Protein AF-A0AAJ1HS98-F1 (afdb_monomer_lite)

Radius of gyration: 13.81 Å; chains: 1; bounding box: 34×24×42 Å

Secondary structure (DSSP, 8-state):
--PPPPPPHHHHHHHHHHHHHHHHHHTT--HHHHHHHHHHTHHHHHHHH-SSSS-SS-HHHHHHHHHHHH-SS---S--

Sequence (79 aa):
MNTPAKRSQKQRLIEYEHDMKLIMLALGLDRTTAKAIIKNYEKYIVNWLGTREIPIITAAMAARLLIRAVYPNDDIDGL

Foldseek 3Di:
DDDPPDDDLVVLLVVLLVLLQVLLVVVPDDNVVSVVLCVVCVVVSSVQCPPDPRGVAHSNRVSVVSCCVVCVPPPVPDD

Structure (mmCIF, N/CA/C/O backbone):
data_AF-A0AAJ1HS98-F1
#
_entry.id   AF-A0AAJ1HS98-F1
#
loop_
_atom_site.group_PDB
_atom_site.id
_atom_site.type_symbol
_atom_site.label_atom_id
_atom_site.label_alt_id
_atom_site.label_comp_id
_atom_site.label_asym_id
_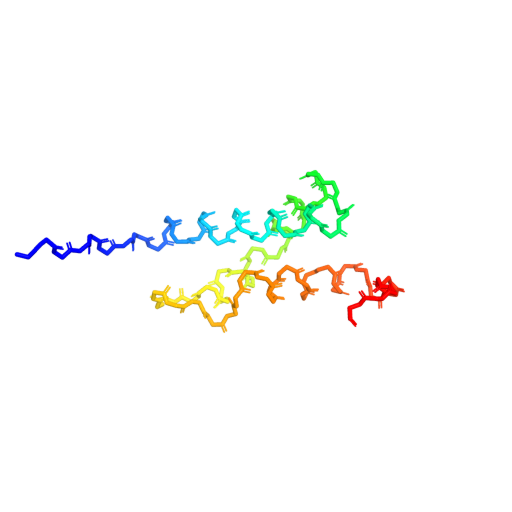atom_site.label_entity_id
_atom_site.label_seq_id
_atom_site.pdbx_PDB_ins_code
_atom_site.Cartn_x
_atom_site.Cartn_y
_atom_site.Cartn_z
_atom_site.occupancy
_atom_site.B_iso_or_equiv
_atom_site.auth_seq_id
_atom_site.auth_comp_id
_atom_site.auth_asym_id
_atom_site.auth_atom_id
_atom_site.pdbx_PDB_model_num
ATOM 1 N N . MET A 1 1 ? -21.449 -13.088 24.547 1.00 41.81 1 MET A N 1
ATOM 2 C CA . MET A 1 1 ? -20.921 -12.817 23.192 1.00 41.81 1 MET A CA 1
ATOM 3 C C . MET A 1 1 ? -19.776 -11.828 23.340 1.00 41.81 1 MET A C 1
ATOM 5 O O . MET A 1 1 ? -20.026 -10.723 23.797 1.00 41.81 1 MET A O 1
ATOM 9 N N . ASN A 1 2 ? -18.536 -12.233 23.053 1.00 43.12 2 ASN A N 1
ATOM 10 C CA . ASN A 1 2 ? -17.398 -11.311 23.051 1.00 43.12 2 ASN A CA 1
ATOM 11 C C . ASN A 1 2 ? -17.453 -10.495 21.762 1.00 43.12 2 ASN A C 1
ATOM 13 O O . ASN A 1 2 ? -17.155 -11.013 20.689 1.00 43.12 2 ASN A O 1
ATOM 17 N N . THR A 1 3 ? -17.868 -9.237 21.858 1.00 51.81 3 THR A N 1
ATOM 18 C CA . THR A 1 3 ? -17.733 -8.290 20.752 1.00 51.81 3 THR A CA 1
ATOM 19 C C . THR A 1 3 ? -16.235 -8.108 20.484 1.00 51.81 3 THR A C 1
ATOM 21 O O . THR A 1 3 ? -15.514 -7.748 21.419 1.00 51.81 3 THR A O 1
ATOM 24 N N . PRO A 1 4 ? -15.726 -8.377 19.268 1.00 58.41 4 PRO A N 1
ATOM 25 C CA . PRO A 1 4 ? -14.322 -8.134 18.966 1.00 58.41 4 PRO A CA 1
ATOM 26 C C . PRO A 1 4 ? -14.013 -6.653 19.209 1.00 58.41 4 PRO A C 1
ATOM 28 O O . PRO A 1 4 ? -14.771 -5.774 18.794 1.00 58.41 4 PRO A O 1
ATOM 31 N N . ALA A 1 5 ? -12.931 -6.376 19.936 1.00 64.06 5 ALA A N 1
ATOM 32 C CA . ALA A 1 5 ? -12.524 -5.011 20.240 1.00 64.06 5 ALA A CA 1
ATOM 33 C C . ALA A 1 5 ? -12.341 -4.219 18.933 1.00 64.06 5 ALA A C 1
ATOM 35 O O . ALA A 1 5 ? -11.638 -4.670 18.024 1.00 64.06 5 ALA A O 1
ATOM 36 N N . LYS A 1 6 ? -12.972 -3.040 18.833 1.00 67.69 6 LYS A N 1
ATOM 37 C CA . LYS A 1 6 ? -12.788 -2.134 17.691 1.00 67.69 6 LYS A CA 1
ATOM 38 C C . LYS A 1 6 ? -11.302 -1.791 17.565 1.00 67.69 6 LYS A C 1
ATOM 40 O O . LYS A 1 6 ? -10.717 -1.235 18.494 1.00 67.69 6 LYS A O 1
ATOM 45 N N . ARG A 1 7 ? -10.693 -2.130 16.423 1.00 80.25 7 ARG A N 1
ATOM 46 C CA . ARG A 1 7 ? -9.280 -1.822 16.147 1.00 80.25 7 ARG A CA 1
ATOM 47 C C . ARG A 1 7 ? -9.074 -0.311 16.143 1.00 80.25 7 ARG A C 1
ATOM 49 O O . ARG A 1 7 ? -9.889 0.431 15.592 1.00 80.25 7 ARG A O 1
ATOM 56 N N . SER A 1 8 ? -7.965 0.150 16.719 1.00 89.94 8 SER A N 1
ATOM 57 C CA . SER A 1 8 ? -7.613 1.572 16.654 1.00 89.94 8 SER A CA 1
ATOM 58 C C . SER A 1 8 ? -7.274 1.981 15.218 1.00 89.94 8 SER A C 1
ATOM 60 O O . SER A 1 8 ? -6.737 1.185 14.446 1.00 89.94 8 SER A O 1
ATOM 62 N N . GLN A 1 9 ? -7.520 3.245 14.864 1.00 89.38 9 GLN A N 1
ATOM 63 C CA . GLN A 1 9 ? -7.197 3.772 13.532 1.00 89.38 9 GLN A CA 1
ATOM 64 C C . GLN A 1 9 ? -5.724 3.547 13.153 1.00 89.38 9 GLN A C 1
ATOM 66 O O . GLN A 1 9 ? -5.413 3.211 12.015 1.00 89.38 9 GLN A O 1
ATOM 71 N N . LYS A 1 10 ? -4.822 3.670 14.133 1.00 91.50 10 LYS A N 1
ATOM 72 C CA . LYS A 1 10 ? -3.386 3.438 13.960 1.00 91.50 10 LYS A CA 1
ATOM 73 C C . LYS A 1 10 ? -3.065 1.978 13.629 1.00 91.50 10 LYS A C 1
ATOM 75 O O . LYS A 1 10 ? -2.268 1.730 12.735 1.00 91.50 10 LYS A O 1
ATOM 80 N N . GLN A 1 11 ? -3.680 1.015 14.320 1.00 92.94 11 GLN A N 1
ATOM 81 C CA . GLN A 1 11 ? -3.484 -0.412 14.020 1.00 92.94 11 GLN A CA 1
ATOM 82 C C . GLN A 1 11 ? -3.990 -0.763 12.625 1.00 92.94 11 GLN A C 1
ATOM 84 O O . GLN A 1 11 ? -3.301 -1.452 11.884 1.00 92.94 11 GLN A O 1
ATOM 89 N N . ARG A 1 12 ? -5.149 -0.221 12.244 1.00 93.94 12 ARG A N 1
ATOM 90 C CA . ARG A 1 12 ? -5.717 -0.425 10.908 1.00 93.94 12 ARG A CA 1
ATOM 91 C C . ARG A 1 12 ? -4.791 0.089 9.810 1.00 93.94 12 ARG A C 1
ATOM 93 O O . ARG A 1 12 ? -4.644 -0.574 8.793 1.00 93.94 12 ARG A O 1
ATOM 100 N N . LEU A 1 13 ? -4.149 1.238 10.028 1.00 95.00 13 LEU A N 1
ATOM 101 C CA . LEU A 1 13 ? -3.171 1.781 9.086 1.00 95.00 13 LEU A CA 1
ATOM 102 C C . LEU A 1 13 ? -1.933 0.894 8.967 1.00 95.00 13 LEU A C 1
ATOM 104 O O . LEU A 1 13 ? -1.514 0.602 7.855 1.00 95.00 13 LEU A O 1
ATOM 108 N N . ILE A 1 14 ? -1.401 0.409 10.090 1.00 95.38 14 ILE A N 1
ATOM 109 C CA . ILE A 1 14 ? -0.238 -0.489 10.093 1.00 95.38 14 ILE A CA 1
ATOM 110 C C . ILE A 1 14 ? -0.539 -1.788 9.331 1.00 95.38 14 ILE A C 1
ATOM 112 O O . ILE A 1 14 ? 0.272 -2.217 8.515 1.00 95.38 14 ILE A O 1
ATOM 116 N N . GLU A 1 15 ? -1.696 -2.406 9.581 1.00 94.88 15 GLU A N 1
ATOM 117 C CA . GLU A 1 15 ? -2.135 -3.619 8.874 1.00 94.88 15 GLU A CA 1
ATOM 118 C C . GLU A 1 15 ? -2.314 -3.349 7.375 1.00 94.88 15 GLU A C 1
ATOM 120 O O . GLU A 1 15 ? -1.815 -4.095 6.538 1.00 94.88 15 GLU A O 1
ATOM 125 N N . TYR A 1 16 ? -2.956 -2.233 7.034 1.00 96.50 16 TYR A N 1
ATOM 126 C CA . TYR A 1 16 ? -3.198 -1.839 5.653 1.00 96.50 16 TYR A CA 1
ATOM 127 C C . TYR A 1 16 ? -1.896 -1.598 4.871 1.00 96.50 16 TYR A C 1
ATOM 129 O O . TYR A 1 16 ? -1.727 -2.124 3.771 1.00 96.50 16 TYR A O 1
ATOM 137 N N . GLU A 1 17 ? -0.939 -0.869 5.449 1.00 97.00 17 GLU A N 1
ATOM 138 C CA . GLU A 1 17 ? 0.390 -0.657 4.862 1.00 97.00 17 GLU A CA 1
ATOM 139 C C . GLU A 1 17 ? 1.188 -1.959 4.744 1.00 97.00 17 GLU A C 1
ATOM 141 O O . GLU A 1 17 ? 1.902 -2.174 3.759 1.00 97.00 17 GLU A O 1
ATOM 146 N N . HIS A 1 18 ? 1.070 -2.842 5.736 1.00 97.00 18 HIS A N 1
ATOM 147 C CA . HIS A 1 18 ? 1.703 -4.152 5.708 1.00 97.00 18 HIS A CA 1
ATOM 148 C C . HIS A 1 18 ? 1.184 -4.999 4.539 1.00 97.00 18 HIS A C 1
ATOM 150 O O . HIS A 1 18 ? 1.986 -5.534 3.770 1.00 97.00 18 HIS A O 1
ATOM 156 N N . ASP A 1 19 ? -0.133 -5.061 4.354 1.00 97.62 19 ASP A N 1
ATOM 157 C CA . ASP A 1 19 ? -0.753 -5.815 3.264 1.00 97.62 19 ASP A CA 1
ATOM 158 C C . ASP A 1 19 ? -0.373 -5.236 1.898 1.00 97.62 19 ASP A C 1
ATOM 160 O O . ASP A 1 19 ? 0.008 -5.977 0.990 1.00 97.62 19 ASP A O 1
ATOM 164 N N . MET A 1 20 ? -0.375 -3.905 1.761 1.00 97.81 20 MET A N 1
ATOM 165 C CA . MET A 1 20 ? 0.111 -3.235 0.550 1.00 97.81 20 MET A CA 1
ATOM 166 C C . MET A 1 20 ? 1.555 -3.625 0.233 1.00 97.81 20 MET A C 1
ATOM 168 O O . MET A 1 20 ? 1.876 -3.940 -0.914 1.00 97.81 20 MET A O 1
ATOM 172 N N . LYS A 1 21 ? 2.425 -3.644 1.247 1.00 97.25 21 LYS A N 1
ATOM 173 C CA . LYS A 1 21 ? 3.827 -4.021 1.082 1.00 97.25 21 LYS A CA 1
ATOM 174 C C . LYS A 1 21 ? 3.969 -5.467 0.618 1.00 97.25 21 LYS A C 1
ATOM 176 O O . LYS A 1 21 ? 4.753 -5.717 -0.291 1.00 97.25 21 LYS A O 1
ATOM 181 N N . LEU A 1 22 ? 3.229 -6.409 1.206 1.00 97.50 22 LEU A 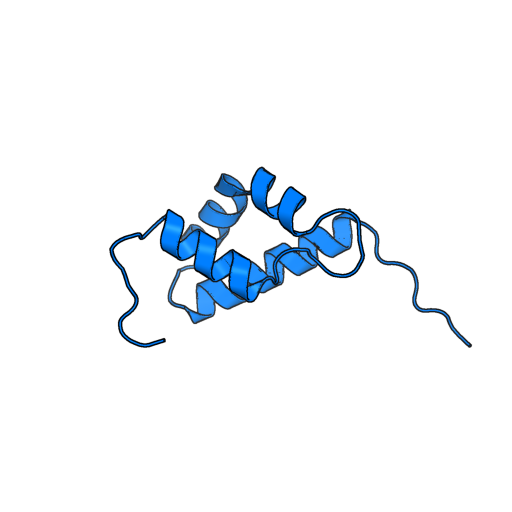N 1
ATOM 182 C CA . LEU A 1 22 ? 3.261 -7.812 0.777 1.00 97.50 22 LEU A CA 1
ATOM 183 C C . LEU A 1 22 ? 2.844 -7.970 -0.687 1.00 97.50 22 LEU A C 1
ATOM 185 O O . LEU A 1 22 ? 3.480 -8.715 -1.428 1.00 97.50 22 LEU A O 1
ATOM 189 N N . ILE A 1 23 ? 1.823 -7.230 -1.114 1.00 97.25 23 ILE A N 1
ATOM 190 C CA . ILE A 1 23 ? 1.335 -7.265 -2.494 1.00 97.25 23 ILE A CA 1
ATOM 191 C C . ILE A 1 23 ? 2.372 -6.674 -3.450 1.00 97.25 23 ILE A C 1
ATOM 193 O O . ILE A 1 23 ? 2.647 -7.270 -4.484 1.00 97.25 23 ILE A O 1
ATOM 197 N N . MET A 1 24 ? 3.005 -5.553 -3.096 1.00 96.56 24 MET A N 1
ATOM 198 C CA . MET A 1 24 ? 4.093 -4.978 -3.895 1.00 96.56 24 MET A CA 1
ATOM 199 C C . MET A 1 24 ? 5.268 -5.949 -4.055 1.00 96.56 24 MET A C 1
ATOM 201 O O . MET A 1 24 ? 5.792 -6.090 -5.156 1.00 96.56 24 MET A O 1
ATOM 205 N N . LEU A 1 25 ? 5.646 -6.655 -2.983 1.00 95.88 25 LEU A N 1
ATOM 206 C CA . LEU A 1 25 ? 6.683 -7.689 -3.045 1.00 95.88 25 LEU A CA 1
ATOM 207 C C . LEU A 1 25 ? 6.283 -8.849 -3.965 1.00 95.88 25 LEU A C 1
ATOM 209 O O . LEU A 1 25 ? 7.099 -9.314 -4.754 1.00 95.88 25 LEU A O 1
ATOM 213 N N . ALA A 1 26 ? 5.030 -9.304 -3.884 1.00 95.56 26 ALA A N 1
ATOM 214 C CA . ALA A 1 26 ? 4.511 -10.362 -4.750 1.00 95.56 26 ALA A CA 1
ATOM 215 C C . ALA A 1 26 ? 4.468 -9.948 -6.232 1.00 95.56 26 ALA A C 1
ATOM 217 O O . ALA A 1 26 ? 4.583 -10.800 -7.106 1.00 95.56 26 ALA A O 1
ATOM 218 N N . LEU A 1 27 ? 4.337 -8.648 -6.507 1.00 92.00 27 LEU A N 1
ATOM 219 C CA . LEU A 1 27 ? 4.381 -8.060 -7.848 1.00 92.00 27 LEU A CA 1
ATOM 220 C C . LEU A 1 27 ? 5.810 -7.740 -8.328 1.00 92.00 27 LEU A C 1
ATOM 222 O O . LEU A 1 27 ? 5.974 -7.124 -9.374 1.00 92.00 27 LEU A O 1
ATOM 226 N N . GLY A 1 28 ? 6.843 -8.158 -7.588 1.00 92.88 28 GLY A N 1
ATOM 227 C CA . GLY A 1 28 ? 8.239 -8.099 -8.031 1.00 92.88 28 GLY A CA 1
ATOM 228 C C . GLY A 1 28 ? 9.045 -6.901 -7.529 1.00 92.88 28 GLY A C 1
ATOM 229 O O . GLY A 1 28 ? 10.234 -6.812 -7.830 1.00 92.88 28 GLY A O 1
ATOM 230 N N . LEU A 1 29 ? 8.459 -6.002 -6.732 1.00 94.44 29 LEU A N 1
ATOM 231 C CA . LEU A 1 29 ? 9.223 -4.914 -6.117 1.00 94.44 29 LEU A CA 1
ATOM 232 C C . LEU A 1 29 ? 10.079 -5.452 -4.966 1.00 94.44 29 LEU A C 1
ATOM 234 O O . LEU A 1 29 ? 9.675 -6.349 -4.228 1.00 94.44 29 LEU A O 1
ATOM 238 N N . ASP A 1 30 ? 11.245 -4.853 -4.738 1.00 95.88 30 ASP A N 1
ATOM 239 C CA . ASP A 1 30 ? 12.037 -5.156 -3.551 1.00 95.88 30 ASP A CA 1
ATOM 240 C C . ASP A 1 30 ? 11.501 -4.431 -2.296 1.00 95.88 30 ASP A C 1
ATOM 242 O O . ASP A 1 30 ? 10.707 -3.484 -2.345 1.00 95.88 30 ASP A O 1
ATOM 246 N N . ARG A 1 31 ? 11.964 -4.875 -1.121 1.00 95.12 31 ARG A N 1
ATOM 247 C CA . ARG A 1 31 ? 11.511 -4.361 0.185 1.00 95.12 31 ARG A CA 1
ATOM 248 C C . ARG A 1 31 ? 11.802 -2.880 0.393 1.00 95.12 31 ARG A C 1
ATOM 250 O O . ARG A 1 31 ? 11.030 -2.225 1.102 1.00 95.12 31 ARG A O 1
ATOM 257 N N . THR A 1 32 ? 12.915 -2.386 -0.136 1.00 96.19 32 THR A N 1
ATOM 258 C CA . THR A 1 32 ? 13.340 -0.993 0.013 1.00 96.19 32 THR A CA 1
ATOM 259 C C . THR A 1 32 ? 12.461 -0.106 -0.850 1.00 96.19 32 THR A C 1
ATOM 261 O O . THR A 1 32 ? 11.890 0.855 -0.332 1.00 96.19 32 THR A O 1
ATOM 264 N N . THR A 1 33 ? 12.259 -0.487 -2.111 1.00 95.38 33 THR A N 1
ATOM 265 C CA . THR A 1 33 ? 11.388 0.226 -3.050 1.00 95.38 33 THR A CA 1
ATOM 266 C C . THR A 1 33 ? 9.945 0.268 -2.555 1.00 95.38 33 THR A C 1
ATOM 268 O O . THR A 1 33 ? 9.385 1.352 -2.405 1.00 95.38 33 THR A O 1
ATOM 271 N N . ALA A 1 34 ? 9.360 -0.871 -2.170 1.00 96.12 34 ALA A N 1
ATOM 272 C CA . ALA A 1 34 ? 7.990 -0.912 -1.649 1.00 96.12 34 ALA A CA 1
ATOM 273 C C . ALA A 1 34 ? 7.804 -0.013 -0.411 1.00 96.12 34 ALA A C 1
ATOM 275 O O . ALA A 1 34 ? 6.823 0.724 -0.297 1.00 96.12 34 ALA A O 1
ATOM 276 N N . LYS A 1 35 ? 8.778 -0.017 0.512 1.00 96.38 35 LYS A N 1
ATOM 277 C CA . LYS A 1 35 ? 8.756 0.861 1.692 1.00 96.38 35 LYS A CA 1
ATOM 278 C C . LYS A 1 35 ? 8.853 2.340 1.305 1.00 96.38 35 LYS A C 1
ATOM 280 O O . LYS A 1 35 ? 8.168 3.163 1.910 1.00 96.38 35 LYS A O 1
ATOM 285 N N . ALA A 1 36 ? 9.704 2.678 0.338 1.00 96.50 36 ALA A N 1
ATOM 286 C CA . ALA A 1 36 ? 9.857 4.045 -0.144 1.00 96.50 36 ALA A CA 1
ATOM 287 C C . ALA A 1 36 ? 8.565 4.555 -0.797 1.00 96.50 36 ALA A C 1
ATOM 289 O O . ALA A 1 36 ? 8.122 5.655 -0.477 1.00 96.50 36 ALA A O 1
ATOM 290 N N . ILE A 1 37 ? 7.915 3.734 -1.627 1.00 95.81 37 ILE A N 1
ATOM 291 C CA . ILE A 1 37 ? 6.635 4.068 -2.260 1.00 95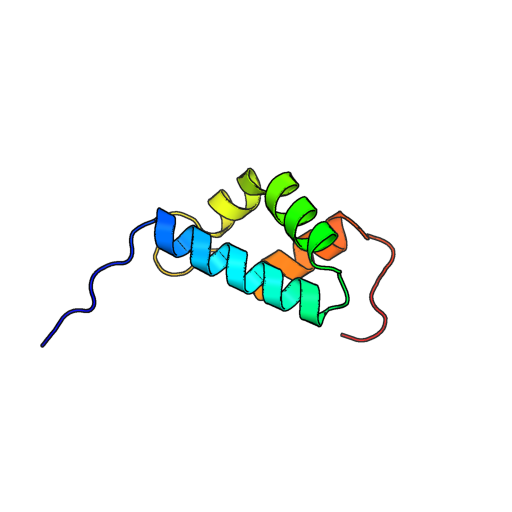.81 37 ILE A CA 1
ATOM 292 C C . ILE A 1 37 ? 5.558 4.314 -1.199 1.00 95.81 37 ILE A C 1
ATOM 294 O O . ILE A 1 37 ? 4.944 5.375 -1.196 1.00 95.81 37 ILE A O 1
ATOM 298 N N . ILE A 1 38 ? 5.364 3.395 -0.248 1.00 96.44 38 ILE A N 1
ATOM 299 C CA . ILE A 1 38 ? 4.362 3.577 0.818 1.00 96.44 38 ILE A CA 1
ATOM 300 C C . ILE A 1 38 ? 4.596 4.892 1.572 1.00 96.44 38 ILE A C 1
ATOM 302 O O . ILE A 1 38 ? 3.665 5.673 1.750 1.00 96.44 38 ILE A O 1
ATOM 306 N N . LYS A 1 39 ? 5.850 5.184 1.935 1.00 96.19 39 LYS A N 1
ATOM 307 C CA . LYS A 1 39 ? 6.205 6.423 2.633 1.00 96.19 39 LYS A CA 1
ATOM 308 C C . LYS A 1 39 ? 5.927 7.674 1.791 1.00 96.19 39 LYS A C 1
ATOM 310 O O . LYS A 1 39 ? 5.388 8.648 2.305 1.00 96.19 39 LYS A O 1
ATOM 315 N N . ASN A 1 40 ? 6.271 7.659 0.505 1.00 96.31 40 ASN A N 1
ATOM 316 C CA . ASN A 1 40 ? 6.080 8.809 -0.383 1.00 96.31 40 ASN A CA 1
ATOM 317 C C . ASN A 1 40 ? 4.597 9.142 -0.611 1.00 96.31 40 ASN A C 1
ATOM 319 O O . ASN A 1 40 ? 4.258 10.297 -0.865 1.00 96.31 40 ASN A O 1
ATOM 323 N N . TYR A 1 41 ? 3.713 8.148 -0.493 1.00 96.06 41 TYR A N 1
ATOM 324 C CA . TYR A 1 41 ? 2.276 8.296 -0.722 1.00 96.06 41 TYR A CA 1
ATOM 325 C C . TYR A 1 41 ? 1.429 8.151 0.555 1.00 96.06 41 TYR A C 1
ATOM 327 O O . TYR A 1 41 ? 0.207 8.031 0.460 1.00 96.06 41 TYR A O 1
ATOM 335 N N . GLU A 1 42 ? 2.035 8.233 1.746 1.00 95.12 42 GLU A N 1
ATOM 336 C CA . GLU A 1 42 ? 1.375 8.038 3.051 1.00 95.12 42 GLU A CA 1
ATOM 337 C C . GLU A 1 42 ? 0.083 8.862 3.189 1.00 95.12 42 GLU A C 1
ATOM 339 O O . GLU A 1 42 ? -0.957 8.347 3.596 1.00 95.12 42 GLU A O 1
ATOM 344 N N . LYS A 1 43 ? 0.095 10.125 2.739 1.00 95.12 43 LYS A N 1
ATOM 345 C CA . LYS A 1 43 ? -1.091 11.001 2.752 1.00 95.12 43 LYS A CA 1
ATOM 346 C C . LYS A 1 43 ? -2.291 10.392 2.011 1.00 95.12 43 LYS A C 1
ATOM 348 O O . LYS A 1 43 ? -3.424 10.507 2.479 1.00 95.12 43 LYS A O 1
ATOM 353 N N . TYR A 1 44 ? -2.060 9.765 0.858 1.00 95.12 44 TYR A N 1
ATOM 354 C CA . TYR A 1 44 ? -3.118 9.122 0.079 1.00 95.12 44 TYR A CA 1
ATOM 355 C C . TYR A 1 44 ? -3.574 7.828 0.740 1.00 95.12 44 TYR A C 1
ATOM 357 O O . TYR A 1 44 ? -4.772 7.589 0.819 1.00 95.12 44 TYR A O 1
ATOM 365 N N . ILE A 1 45 ? -2.639 7.045 1.278 1.00 96.06 45 ILE A N 1
ATOM 366 C CA . ILE A 1 45 ? -2.915 5.791 1.988 1.00 96.06 45 ILE A CA 1
ATOM 367 C C . ILE A 1 45 ? -3.814 6.043 3.202 1.00 96.06 45 ILE A C 1
ATOM 369 O O . ILE A 1 45 ? -4.824 5.360 3.364 1.00 96.06 45 ILE A O 1
ATOM 373 N N . VAL A 1 46 ? -3.515 7.070 4.002 1.00 95.06 46 VAL A N 1
ATOM 374 C CA . VAL A 1 46 ? -4.351 7.481 5.141 1.00 95.06 46 VAL A CA 1
ATOM 375 C C . VAL A 1 46 ? -5.757 7.874 4.678 1.00 95.06 46 VAL A C 1
ATOM 377 O O . VAL A 1 46 ? -6.746 7.466 5.288 1.00 95.06 46 VAL A O 1
ATOM 380 N N . ASN A 1 47 ? -5.865 8.626 3.579 1.00 95.62 47 ASN A N 1
ATOM 381 C CA . ASN A 1 47 ? -7.157 9.016 3.017 1.00 95.62 47 ASN A CA 1
ATOM 382 C C . ASN A 1 47 ? -7.948 7.806 2.482 1.00 95.62 47 ASN A C 1
ATOM 384 O O . ASN A 1 47 ? -9.149 7.701 2.705 1.00 95.62 47 ASN A O 1
ATOM 388 N N . TRP A 1 48 ? -7.273 6.872 1.814 1.00 96.00 48 TRP A N 1
ATOM 389 C CA . TRP A 1 48 ? -7.851 5.650 1.256 1.00 96.00 48 TRP A CA 1
ATOM 390 C C . TRP A 1 48 ? -8.300 4.655 2.318 1.00 96.00 48 TRP A C 1
ATOM 392 O O . TRP A 1 48 ? -9.335 4.016 2.149 1.00 96.00 48 TRP A O 1
ATOM 402 N N . LEU A 1 49 ? -7.570 4.542 3.427 1.00 95.06 49 LEU A N 1
ATOM 403 C CA . LEU A 1 49 ? -8.036 3.793 4.589 1.00 95.06 49 LEU A CA 1
ATOM 404 C C . LEU A 1 49 ? -9.315 4.419 5.160 1.00 95.06 49 LEU A C 1
ATOM 406 O O . LEU A 1 49 ? -10.225 3.706 5.585 1.00 95.06 49 LEU A O 1
ATOM 410 N N . GLY A 1 50 ? -9.387 5.754 5.162 1.00 90.88 50 GLY A N 1
ATOM 411 C CA . GLY A 1 50 ? -10.506 6.507 5.713 1.00 90.88 50 GLY A CA 1
ATOM 412 C C . GLY A 1 50 ? -10.705 6.246 7.210 1.00 90.88 50 GLY A C 1
ATOM 413 O O . GLY A 1 50 ? -9.878 5.634 7.882 1.00 90.88 50 GLY A O 1
ATOM 414 N N . THR A 1 51 ? -11.827 6.695 7.769 1.00 88.69 51 THR A N 1
ATOM 415 C CA . THR A 1 51 ? -12.123 6.581 9.214 1.00 88.69 51 THR A CA 1
ATOM 416 C C . THR A 1 51 ? -12.988 5.371 9.588 1.00 88.69 51 THR A C 1
ATOM 418 O O . THR A 1 51 ? -13.274 5.154 10.763 1.00 88.69 51 THR A O 1
ATOM 421 N N . ARG A 1 52 ? -13.423 4.578 8.604 1.00 82.62 52 ARG A N 1
ATOM 422 C CA . ARG A 1 52 ? -14.358 3.445 8.764 1.00 82.62 52 ARG A CA 1
ATOM 423 C C . ARG A 1 52 ? -13.623 2.127 8.712 1.00 82.62 52 ARG A C 1
ATOM 425 O O . ARG A 1 52 ? -12.658 2.075 7.978 1.00 82.62 52 ARG A O 1
ATOM 432 N N . GLU A 1 53 ? -14.116 1.075 9.371 1.00 82.50 53 GLU A N 1
ATOM 433 C CA . GLU A 1 53 ? -13.484 -0.260 9.440 1.00 82.50 53 GLU A CA 1
ATOM 434 C C . GLU A 1 53 ? -13.047 -0.834 8.083 1.00 82.50 53 GLU A C 1
ATOM 436 O O . GLU A 1 53 ? -11.929 -1.340 7.971 1.00 82.50 53 GLU A O 1
ATOM 441 N N . ILE A 1 54 ? -13.890 -0.688 7.060 1.00 86.12 54 ILE A N 1
ATOM 442 C CA . ILE A 1 54 ? -13.602 -1.098 5.683 1.00 86.12 54 ILE A CA 1
ATOM 443 C C . ILE A 1 54 ? -12.938 0.078 4.952 1.00 86.12 54 ILE A C 1
ATOM 445 O O . ILE A 1 54 ? -13.528 1.166 4.931 1.00 86.12 54 ILE A O 1
ATOM 449 N N . PRO A 1 55 ? -11.742 -0.107 4.362 1.00 90.75 55 PRO A N 1
ATOM 450 C CA . PRO A 1 55 ? -11.073 0.962 3.639 1.00 90.75 55 PRO A CA 1
ATOM 451 C C . PRO A 1 55 ? -11.832 1.326 2.355 1.00 90.75 55 PRO A C 1
ATOM 453 O O . PRO A 1 55 ? -12.510 0.491 1.758 1.00 90.75 55 PRO A O 1
ATOM 456 N N . ILE A 1 56 ? -11.704 2.580 1.917 1.00 95.12 56 ILE A N 1
ATOM 457 C CA . ILE A 1 56 ? -12.303 3.089 0.671 1.00 95.12 56 ILE A CA 1
ATOM 458 C C . ILE A 1 56 ? -11.671 2.391 -0.538 1.00 95.12 56 ILE A C 1
ATOM 460 O O . ILE A 1 56 ? -12.356 2.053 -1.501 1.00 95.12 56 ILE A O 1
ATOM 464 N N . ILE A 1 57 ? -10.359 2.167 -0.473 1.00 95.44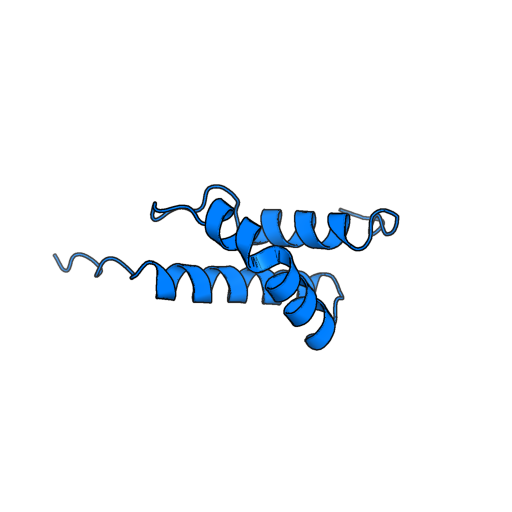 57 ILE A N 1
ATOM 465 C CA . ILE A 1 57 ? -9.591 1.407 -1.458 1.00 95.44 57 ILE A CA 1
ATOM 466 C C . ILE A 1 57 ? -9.014 0.190 -0.744 1.00 95.44 57 ILE A C 1
ATOM 468 O O . ILE A 1 57 ? -8.504 0.298 0.363 1.00 95.44 57 ILE A O 1
ATOM 472 N N . THR A 1 58 ? -9.107 -0.990 -1.347 1.00 95.94 58 THR A N 1
ATOM 473 C CA . THR A 1 58 ? -8.501 -2.193 -0.765 1.00 95.94 58 THR A CA 1
ATOM 474 C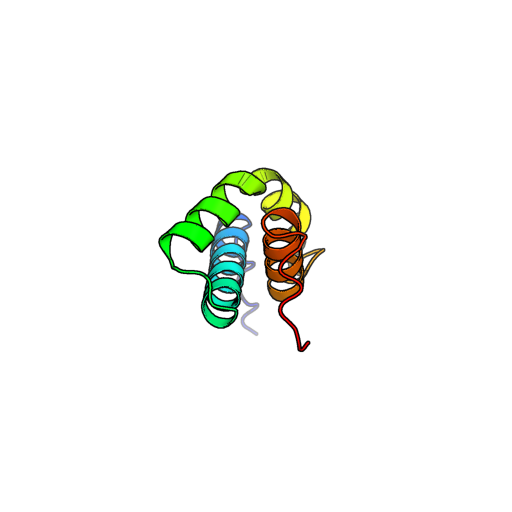 C . THR A 1 58 ? -6.977 -2.138 -0.881 1.00 95.94 58 THR A C 1
ATOM 476 O O . THR A 1 58 ? -6.444 -1.516 -1.799 1.00 95.94 58 THR A O 1
ATOM 479 N N . ALA A 1 59 ? -6.255 -2.842 -0.004 1.00 96.31 59 ALA A N 1
ATOM 480 C CA . ALA A 1 59 ? -4.788 -2.833 -0.012 1.00 96.31 59 ALA A CA 1
ATOM 481 C C . ALA A 1 59 ? -4.216 -3.279 -1.371 1.00 96.31 59 ALA A C 1
ATOM 483 O O . ALA A 1 59 ? -3.262 -2.691 -1.874 1.00 96.31 59 ALA A O 1
ATOM 484 N N . ALA A 1 60 ? -4.858 -4.260 -2.016 1.00 95.56 60 ALA A N 1
ATOM 485 C CA . ALA A 1 60 ? -4.494 -4.723 -3.354 1.00 95.56 60 ALA A CA 1
ATOM 486 C C . ALA A 1 60 ? -4.653 -3.642 -4.425 1.00 95.56 60 ALA A C 1
ATOM 488 O O . ALA A 1 60 ? -3.756 -3.444 -5.246 1.00 95.56 60 ALA A O 1
ATOM 489 N N . MET A 1 61 ? -5.777 -2.921 -4.409 1.00 96.19 61 MET A N 1
ATOM 490 C CA . MET A 1 61 ? -6.015 -1.844 -5.363 1.00 96.19 61 MET A CA 1
ATOM 491 C C . MET A 1 61 ? -5.058 -0.675 -5.114 1.00 96.19 61 MET A C 1
ATOM 493 O O . MET A 1 61 ? -4.464 -0.171 -6.062 1.00 96.19 61 MET A O 1
ATOM 497 N N . ALA A 1 62 ? -4.830 -0.297 -3.854 1.00 96.56 62 ALA A N 1
ATOM 498 C CA . ALA A 1 62 ? -3.870 0.7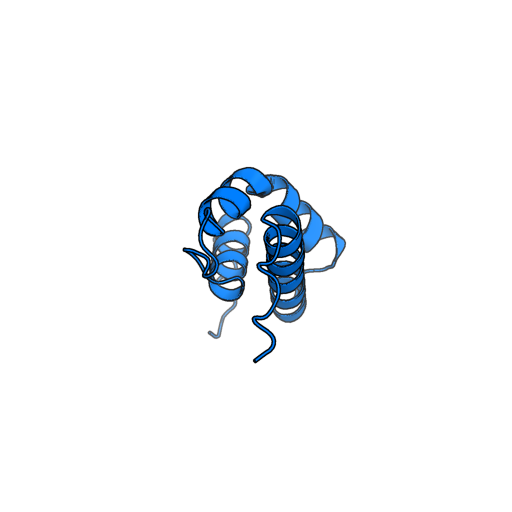44 -3.500 1.00 96.56 62 ALA A CA 1
ATOM 499 C C . ALA A 1 62 ? -2.444 0.386 -3.935 1.00 96.56 62 ALA A C 1
ATOM 501 O O . ALA A 1 62 ? -1.769 1.220 -4.531 1.00 96.56 62 ALA A O 1
ATOM 502 N N . ALA A 1 63 ? -1.997 -0.852 -3.707 1.00 96.19 63 ALA A N 1
ATOM 503 C CA . ALA A 1 63 ? -0.682 -1.306 -4.152 1.00 96.19 63 ALA A CA 1
ATOM 504 C C . ALA A 1 63 ? -0.517 -1.179 -5.675 1.00 96.19 63 ALA A C 1
ATOM 506 O O . ALA A 1 63 ? 0.460 -0.588 -6.129 1.00 96.19 63 ALA A O 1
ATOM 507 N N . ARG A 1 64 ? -1.498 -1.646 -6.462 1.00 93.88 64 ARG A N 1
ATOM 508 C CA . ARG A 1 64 ? -1.477 -1.527 -7.932 1.00 93.88 64 ARG A CA 1
ATOM 509 C C . ARG A 1 64 ? -1.503 -0.073 -8.406 1.00 93.88 64 ARG A C 1
ATOM 511 O O . ARG A 1 64 ? -0.759 0.277 -9.316 1.00 93.88 64 ARG A O 1
ATOM 518 N N . LEU A 1 65 ? -2.320 0.778 -7.780 1.00 94.62 65 LEU A N 1
ATOM 519 C CA . LEU A 1 65 ? -2.380 2.209 -8.099 1.00 94.62 65 LEU A CA 1
ATOM 520 C C . LEU A 1 65 ? -1.039 2.901 -7.848 1.00 94.62 65 LEU A C 1
ATOM 522 O O . LEU A 1 65 ? -0.607 3.702 -8.671 1.00 94.62 65 LEU A O 1
ATOM 526 N N . LEU A 1 66 ? -0.373 2.583 -6.736 1.00 94.38 66 LEU A N 1
ATOM 527 C CA . LEU A 1 66 ? 0.933 3.152 -6.418 1.00 94.38 66 LEU A CA 1
ATOM 528 C C . LEU A 1 66 ? 2.032 2.644 -7.348 1.00 94.38 66 LEU A C 1
ATOM 530 O O . LEU A 1 66 ? 2.836 3.449 -7.803 1.00 94.38 66 LEU A O 1
ATOM 534 N N . ILE A 1 67 ? 2.046 1.346 -7.670 1.00 92.62 67 ILE A N 1
ATOM 535 C CA . ILE A 1 67 ? 2.988 0.795 -8.654 1.00 92.62 67 ILE A CA 1
ATOM 536 C C . ILE A 1 67 ? 2.809 1.515 -9.989 1.00 92.62 67 ILE A C 1
ATOM 538 O O . ILE A 1 67 ? 3.775 2.063 -10.500 1.00 92.62 67 ILE A O 1
ATOM 542 N N . ARG A 1 68 ? 1.576 1.627 -10.496 1.00 91.19 68 ARG A N 1
ATOM 543 C CA . ARG A 1 68 ? 1.289 2.325 -11.757 1.00 91.19 68 ARG A CA 1
ATOM 544 C C . ARG A 1 68 ? 1.655 3.811 -11.723 1.00 91.19 68 ARG A C 1
ATOM 546 O O . ARG A 1 68 ? 2.087 4.361 -12.728 1.00 91.19 68 ARG A O 1
ATOM 553 N N . ALA A 1 69 ? 1.474 4.479 -10.585 1.00 89.88 69 ALA A N 1
ATOM 554 C CA . ALA A 1 69 ? 1.844 5.886 -10.439 1.00 89.88 69 ALA A CA 1
ATOM 555 C C . ALA A 1 69 ? 3.364 6.108 -10.513 1.00 89.88 69 ALA A C 1
ATOM 557 O O . ALA A 1 69 ? 3.800 7.163 -10.967 1.00 89.88 69 ALA A O 1
ATOM 558 N N . VAL A 1 70 ? 4.157 5.135 -10.054 1.00 90.25 70 VAL A N 1
ATOM 559 C CA . VAL A 1 70 ? 5.628 5.201 -10.047 1.00 90.25 70 VAL A CA 1
ATOM 560 C C . VAL A 1 70 ? 6.224 4.645 -11.344 1.00 90.25 70 VAL A C 1
ATOM 562 O O . VAL A 1 70 ? 7.199 5.196 -11.848 1.00 90.25 70 VAL A O 1
ATOM 565 N N . TYR A 1 71 ? 5.607 3.607 -11.905 1.00 86.81 71 TYR A N 1
ATOM 566 C CA . TYR A 1 71 ? 6.029 2.896 -13.110 1.00 86.81 71 TYR A CA 1
ATOM 567 C C . TYR A 1 71 ? 4.898 2.912 -14.155 1.00 86.81 71 TYR A C 1
ATOM 569 O O . TYR A 1 71 ? 4.222 1.908 -14.362 1.00 86.81 71 TYR A O 1
ATOM 577 N N . PRO A 1 72 ? 4.636 4.059 -14.807 1.00 77.69 72 PRO A N 1
ATOM 578 C CA . PRO A 1 72 ? 3.485 4.217 -15.699 1.00 77.69 72 PRO A CA 1
ATOM 579 C C . PRO A 1 72 ? 3.605 3.460 -17.029 1.00 77.69 72 PRO A C 1
ATOM 581 O O . PRO A 1 72 ? 2.593 3.298 -17.702 1.00 77.69 72 PRO A O 1
ATOM 584 N N . ASN A 1 73 ? 4.818 3.035 -17.400 1.00 68.69 73 ASN A N 1
ATOM 585 C CA . ASN A 1 73 ? 5.111 2.313 -18.643 1.00 68.69 73 ASN A CA 1
ATOM 586 C C . ASN A 1 73 ? 5.498 0.846 -18.410 1.00 68.69 73 ASN A C 1
ATOM 588 O O . ASN A 1 73 ? 5.601 0.101 -19.379 1.00 68.69 73 ASN A O 1
ATOM 592 N N . ASP A 1 74 ? 5.694 0.438 -17.152 1.00 58.97 74 ASP A N 1
ATOM 593 C CA . ASP A 1 74 ? 5.717 -0.978 -16.793 1.00 58.97 74 ASP A CA 1
ATOM 594 C C . ASP A 1 74 ? 4.258 -1.390 -16.584 1.00 58.97 74 ASP A C 1
ATOM 596 O O . ASP A 1 74 ? 3.806 -1.664 -15.468 1.00 58.97 74 ASP A O 1
ATOM 600 N N . ASP A 1 75 ? 3.486 -1.387 -17.673 1.00 55.19 75 ASP A N 1
ATOM 601 C CA . ASP A 1 75 ? 2.372 -2.319 -17.747 1.00 55.19 75 ASP A CA 1
ATOM 602 C C . ASP A 1 75 ? 3.042 -3.685 -17.604 1.00 55.19 75 ASP A C 1
ATOM 604 O O . ASP A 1 75 ? 3.703 -4.170 -18.517 1.00 55.19 75 ASP A O 1
ATOM 608 N N . ILE A 1 76 ? 3.010 -4.235 -16.389 1.00 55.41 76 ILE A N 1
ATOM 609 C CA . ILE A 1 76 ? 3.446 -5.599 -16.125 1.00 55.41 76 ILE A CA 1
ATOM 610 C C . ILE A 1 76 ? 2.558 -6.450 -17.029 1.00 55.41 76 ILE A C 1
ATOM 612 O O . ILE A 1 76 ? 1.396 -6.684 -16.697 1.00 55.41 76 ILE A O 1
ATOM 616 N N . ASP A 1 77 ? 3.080 -6.802 -18.205 1.00 44.84 77 ASP A N 1
ATOM 617 C CA . ASP A 1 77 ? 2.411 -7.590 -19.230 1.00 44.84 77 ASP A CA 1
ATOM 618 C C . ASP A 1 77 ? 1.824 -8.847 -18.567 1.00 44.84 77 ASP A C 1
ATOM 620 O O . ASP A 1 77 ? 2.546 -9.796 -18.264 1.00 44.84 77 ASP A O 1
ATOM 624 N N . GLY A 1 78 ? 0.514 -8.851 -18.295 1.00 49.66 78 GLY A N 1
ATOM 625 C CA . GLY A 1 78 ? -0.199 -10.036 -17.804 1.00 49.66 78 GLY A CA 1
ATOM 626 C C . GLY A 1 78 ? -0.891 -9.930 -16.441 1.00 49.66 78 GLY A C 1
ATOM 627 O O . GLY A 1 78 ? -0.719 -10.818 -15.603 1.00 49.66 78 GLY A O 1
ATOM 628 N N . LEU A 1 79 ? -1.751 -8.925 -16.247 1.00 42.22 79 LEU A N 1
ATOM 629 C CA . LEU A 1 79 ? -2.946 -9.088 -15.402 1.00 42.22 79 LEU A CA 1
ATOM 630 C C . LEU A 1 79 ? -4.191 -9.300 -16.259 1.00 42.22 79 LEU A C 1
ATOM 632 O O . LEU A 1 79 ? -4.345 -8.560 -17.254 1.00 42.22 79 LEU A O 1
#

Organism: Limosilactobacillus mucosae (NCBI:txid97478)

pLDDT: mean 87.17, std 15.65, range [41.81, 97.81]